Protein AF-A0A1W9SR89-F1 (afdb_monomer)

Sequence (150 aa):
NITAYKIFNIICKIRKKKLPDPKKIGNAGSFFKNPLIKKKKAQKLINLYKVPNYPQKNGLVKISAAWLIENYKFKHLQIGDAAIHKKQKLILINKKNATAQEIIKLAKIIHKCILKKFNILLEPEVDLIGASGKIKASKIFKLNSKLKVI

Solvent-accessible surface area (backbone atoms only — not comparable to full-atom values): 8781 Å² total; per-residue (Å²): 137,90,49,72,68,58,53,50,54,51,52,51,54,54,45,64,75,59,49,82,54,47,94,81,38,42,50,77,56,54,39,48,41,60,40,72,40,53,47,76,62,47,51,57,47,34,74,77,64,67,55,62,67,44,82,43,95,88,56,33,27,35,35,47,44,39,54,54,52,51,74,66,57,69,83,83,66,61,31,90,37,14,30,56,35,89,87,38,54,37,23,48,30,30,77,75,81,38,48,71,67,30,44,49,53,45,50,47,51,53,35,53,53,41,28,71,75,70,74,41,74,63,48,70,59,56,87,45,73,52,98,92,41,80,51,62,63,48,77,76,66,66,58,55,74,87,71,66,77,127

Foldseek 3Di:
DQDPVNVVVVVVVVCVVQDDDCVQWNWDTQFWAQDWAAPVLVVVCCVVPVFDWDQDPVRTIGTDLQVLQVVLPDPWQFFVQWGQDPRGRRIITRNDDDDPVRNLVSVLVSQVSSCVPSVDGIDTPDFDADPVGTDHSCVSNVPPPVSPYD

Structure (mmCIF, N/CA/C/O backbone):
data_AF-A0A1W9SR89-F1
#
_entry.id   AF-A0A1W9SR89-F1
#
loop_
_atom_site.group_PDB
_atom_site.id
_atom_site.type_symbol
_atom_site.label_atom_id
_atom_site.label_alt_id
_atom_site.label_comp_id
_atom_site.label_asym_id
_atom_site.label_entity_id
_atom_site.label_seq_id
_atom_site.pdbx_PDB_ins_code
_atom_site.Cartn_x
_atom_site.Cartn_y
_atom_site.Cartn_z
_atom_site.occupancy
_atom_site.B_iso_or_equiv
_atom_site.auth_seq_id
_atom_site.auth_comp_id
_atom_site.auth_asym_id
_atom_site.auth_atom_id
_atom_site.pdbx_PDB_model_num
ATOM 1 N N . ASN A 1 1 ? 19.521 -12.778 27.720 1.00 80.31 1 ASN A N 1
ATOM 2 C CA . ASN A 1 1 ? 19.575 -11.365 27.273 1.00 80.31 1 ASN A CA 1
ATOM 3 C C . ASN A 1 1 ? 19.264 -11.221 25.790 1.00 80.31 1 ASN A C 1
ATOM 5 O O . ASN A 1 1 ? 19.856 -11.913 24.969 1.00 80.31 1 ASN A O 1
ATOM 9 N N . ILE A 1 2 ? 18.310 -10.355 25.439 1.00 92.81 2 ILE A N 1
ATOM 10 C CA . ILE A 1 2 ? 18.020 -9.964 24.049 1.00 92.81 2 ILE A CA 1
ATOM 11 C C . ILE A 1 2 ? 18.835 -8.702 23.750 1.00 92.81 2 ILE A C 1
ATOM 13 O O . ILE A 1 2 ? 18.723 -7.726 24.482 1.00 92.81 2 ILE A O 1
ATOM 17 N N . THR A 1 3 ? 19.650 -8.718 22.693 1.00 97.88 3 THR A N 1
ATOM 18 C CA . THR A 1 3 ? 20.448 -7.556 22.267 1.00 97.88 3 THR A CA 1
ATOM 19 C C . THR A 1 3 ? 19.782 -6.821 21.104 1.00 97.88 3 THR A C 1
ATOM 21 O O . THR A 1 3 ? 19.039 -7.423 20.320 1.00 97.88 3 THR A O 1
ATOM 24 N N . ALA A 1 4 ? 20.095 -5.533 20.934 1.00 97.88 4 ALA A N 1
ATOM 25 C CA . ALA A 1 4 ? 19.636 -4.748 19.785 1.00 97.88 4 ALA A CA 1
ATOM 26 C C . ALA A 1 4 ? 20.037 -5.394 18.443 1.00 97.88 4 ALA A C 1
ATOM 28 O O . ALA A 1 4 ? 19.229 -5.459 17.518 1.00 97.88 4 ALA A O 1
ATOM 29 N N . TYR A 1 5 ? 21.241 -5.972 18.364 1.00 97.69 5 TYR A N 1
ATOM 30 C CA . TYR A 1 5 ? 21.712 -6.702 17.183 1.00 97.69 5 TYR A CA 1
ATOM 31 C C . TYR A 1 5 ? 20.861 -7.947 16.873 1.00 97.69 5 TYR A C 1
ATOM 33 O O . TYR A 1 5 ? 20.514 -8.205 15.718 1.00 97.69 5 TYR A O 1
ATOM 41 N N . LYS A 1 6 ? 20.435 -8.696 17.902 1.00 98.00 6 LYS A N 1
ATOM 42 C CA . LYS A 1 6 ? 19.521 -9.835 17.725 1.00 98.00 6 LYS A CA 1
ATOM 43 C C . LYS A 1 6 ? 18.163 -9.378 17.183 1.00 98.00 6 LYS A C 1
ATOM 45 O O . LYS A 1 6 ? 17.630 -10.010 16.272 1.00 98.00 6 LYS A O 1
ATOM 50 N N . ILE A 1 7 ? 17.633 -8.261 17.688 1.00 97.75 7 ILE A N 1
ATOM 51 C CA . ILE A 1 7 ? 16.387 -7.655 17.189 1.00 97.75 7 ILE A CA 1
ATOM 52 C C . ILE A 1 7 ? 16.543 -7.227 15.722 1.00 97.75 7 ILE A C 1
ATOM 54 O O . ILE A 1 7 ? 15.698 -7.578 14.896 1.00 97.75 7 ILE A O 1
ATOM 58 N N . PHE A 1 8 ? 17.636 -6.542 15.377 1.00 98.00 8 PHE A N 1
ATOM 59 C CA . PHE A 1 8 ? 17.947 -6.129 14.006 1.00 98.00 8 PHE A CA 1
ATOM 60 C C . PHE A 1 8 ? 17.926 -7.317 13.035 1.00 98.00 8 PHE A C 1
ATOM 62 O O . PHE A 1 8 ? 17.191 -7.302 12.044 1.00 98.00 8 PHE A O 1
ATOM 69 N N . ASN A 1 9 ? 18.644 -8.395 13.361 1.00 97.94 9 ASN A N 1
ATOM 70 C CA . ASN A 1 9 ? 18.710 -9.588 12.518 1.00 97.94 9 ASN A CA 1
ATOM 71 C C . ASN A 1 9 ? 17.337 -10.249 12.323 1.00 97.94 9 ASN A C 1
ATOM 73 O O . ASN A 1 9 ? 16.999 -10.672 11.211 1.00 97.94 9 ASN A O 1
ATOM 77 N N . ILE A 1 10 ? 16.509 -10.294 13.373 1.00 97.25 10 ILE A N 1
ATOM 78 C CA . ILE A 1 10 ? 15.137 -10.812 13.291 1.00 97.25 10 ILE A CA 1
ATOM 79 C C . ILE A 1 10 ? 14.282 -9.939 12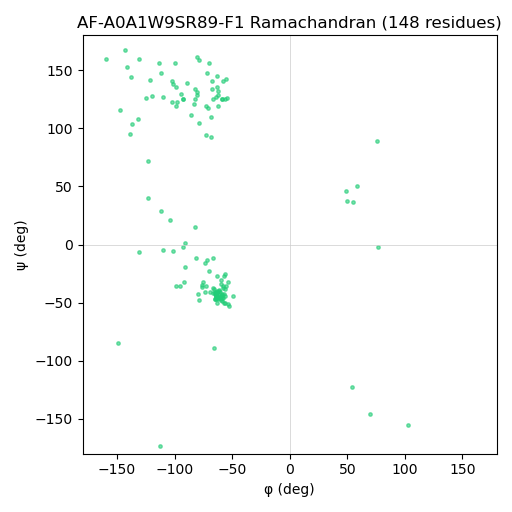.362 1.00 97.25 10 ILE A C 1
ATOM 81 O O . ILE A 1 10 ? 13.601 -10.471 11.480 1.00 97.25 10 ILE A O 1
ATOM 85 N N . ILE A 1 11 ? 14.347 -8.610 12.496 1.00 97.19 11 ILE A N 1
ATOM 86 C CA . ILE A 1 11 ? 13.622 -7.672 11.626 1.00 97.19 11 ILE A CA 1
ATOM 87 C C . ILE A 1 11 ? 14.049 -7.858 10.166 1.00 97.19 11 ILE A C 1
ATOM 89 O O . ILE A 1 11 ? 13.190 -7.997 9.289 1.00 97.19 11 ILE A O 1
ATOM 93 N N . CYS A 1 12 ? 15.355 -7.926 9.893 1.00 96.69 12 CYS A N 1
ATOM 94 C CA . CYS A 1 12 ? 15.884 -8.169 8.552 1.00 96.69 12 CYS A CA 1
ATOM 95 C C . CYS A 1 12 ? 15.366 -9.488 7.967 1.00 96.69 12 CYS A C 1
ATOM 97 O O . CYS A 1 12 ? 14.891 -9.504 6.828 1.00 96.69 12 CYS A O 1
ATOM 99 N N . LYS A 1 13 ? 15.387 -10.579 8.744 1.00 97.12 13 LYS A N 1
ATOM 100 C CA . LYS A 1 13 ? 14.876 -11.893 8.319 1.00 97.12 13 LYS A CA 1
ATOM 101 C C . LYS A 1 13 ? 13.387 -11.837 7.969 1.00 97.12 13 LYS A C 1
ATOM 103 O O . LYS A 1 13 ? 12.982 -12.328 6.914 1.00 97.12 13 LYS A O 1
ATOM 108 N N . ILE A 1 14 ? 12.569 -1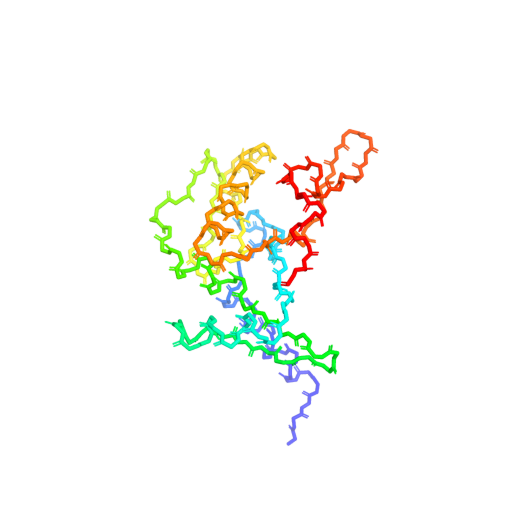1.201 8.811 1.00 95.94 14 ILE A N 1
ATOM 109 C CA . ILE A 1 14 ? 11.126 -11.048 8.570 1.00 95.94 14 ILE A CA 1
ATOM 110 C C . ILE A 1 14 ? 10.869 -10.219 7.306 1.00 95.94 14 ILE A C 1
ATOM 112 O O . ILE A 1 14 ? 10.047 -10.610 6.473 1.00 95.94 14 ILE A O 1
ATOM 116 N N . ARG A 1 15 ? 11.572 -9.092 7.135 1.00 95.44 15 ARG A N 1
ATOM 117 C CA . ARG A 1 15 ? 11.400 -8.203 5.976 1.00 95.44 15 ARG A CA 1
ATOM 118 C C . ARG A 1 15 ? 11.800 -8.887 4.673 1.00 95.44 15 ARG A C 1
ATOM 120 O O . ARG A 1 15 ? 11.002 -8.864 3.743 1.00 95.44 15 ARG A O 1
ATOM 127 N N . LYS A 1 16 ? 12.954 -9.565 4.631 1.00 93.69 16 LYS A N 1
ATOM 128 C CA . LYS A 1 16 ? 13.411 -10.332 3.455 1.00 93.69 16 LYS A CA 1
ATOM 129 C C . LYS A 1 16 ? 12.428 -11.439 3.055 1.00 93.69 16 LYS A C 1
ATOM 131 O O . LYS A 1 16 ? 12.264 -11.712 1.874 1.00 93.69 16 LYS A O 1
ATOM 136 N N . LYS A 1 17 ? 11.740 -12.059 4.023 1.00 93.06 17 LYS A N 1
ATOM 137 C CA . LYS A 1 17 ? 10.714 -13.082 3.748 1.00 93.06 17 LYS A CA 1
ATOM 138 C C . LYS A 1 17 ? 9.416 -12.491 3.178 1.00 93.06 17 LYS A C 1
ATOM 140 O O . LYS A 1 17 ? 8.749 -13.149 2.381 1.00 93.06 17 LYS A O 1
ATOM 145 N N . LYS A 1 18 ? 9.018 -11.294 3.626 1.00 90.19 18 LYS A N 1
ATOM 146 C CA . LYS A 1 18 ? 7.703 -10.698 3.321 1.00 90.19 18 LYS A CA 1
ATOM 147 C C . LYS A 1 18 ? 7.710 -9.731 2.136 1.00 90.19 18 LYS A C 1
ATOM 149 O O . LYS A 1 18 ? 6.708 -9.646 1.428 1.00 90.19 18 LYS A O 1
ATOM 154 N N . LEU A 1 19 ? 8.785 -8.969 1.959 1.00 93.62 19 LEU A N 1
ATOM 155 C CA . LEU A 1 19 ? 8.850 -7.861 1.009 1.00 93.62 19 LEU A CA 1
ATOM 156 C C . LEU A 1 19 ? 9.609 -8.277 -0.260 1.00 93.62 19 LEU A C 1
ATOM 158 O O . LEU A 1 19 ? 10.630 -8.956 -0.149 1.00 93.62 19 LEU A O 1
ATOM 162 N N . PRO A 1 20 ? 9.135 -7.883 -1.454 1.00 94.00 20 PRO A N 1
ATOM 163 C CA . PRO A 1 20 ? 9.880 -8.076 -2.687 1.00 94.00 20 PRO A CA 1
ATOM 164 C C . PRO A 1 20 ? 11.138 -7.205 -2.690 1.00 94.00 20 PRO A C 1
ATOM 166 O O . PRO A 1 20 ? 11.080 -6.018 -2.371 1.00 94.00 20 PRO A O 1
ATOM 169 N N . ASP A 1 21 ? 12.265 -7.798 -3.074 1.00 95.00 21 ASP A N 1
ATOM 170 C CA . ASP A 1 21 ? 13.529 -7.087 -3.251 1.00 95.00 21 ASP A CA 1
ATOM 171 C C . ASP A 1 21 ? 13.455 -6.195 -4.506 1.00 95.00 21 ASP A C 1
ATOM 173 O O . ASP A 1 21 ? 13.305 -6.740 -5.606 1.00 95.00 21 ASP A O 1
ATOM 177 N N . PRO A 1 22 ? 13.569 -4.856 -4.382 1.00 94.06 22 PRO A N 1
ATOM 178 C CA . PRO A 1 22 ? 13.538 -3.942 -5.522 1.00 94.06 22 PRO A CA 1
ATOM 179 C C . PRO A 1 22 ? 14.597 -4.233 -6.588 1.00 94.06 22 PRO A C 1
ATOM 181 O O . PRO A 1 22 ? 14.354 -3.948 -7.756 1.00 94.06 22 PRO A O 1
ATOM 184 N N . LYS A 1 23 ? 15.735 -4.844 -6.216 1.00 94.38 23 LYS A N 1
ATOM 185 C CA . LYS A 1 23 ? 16.780 -5.252 -7.172 1.00 94.38 23 LYS A CA 1
ATOM 186 C C . LYS A 1 23 ? 16.354 -6.424 -8.059 1.00 94.38 23 LYS A C 1
ATOM 188 O O . LYS A 1 23 ? 16.926 -6.619 -9.123 1.00 94.38 23 LYS A O 1
ATOM 193 N N . LYS A 1 24 ? 15.376 -7.220 -7.614 1.00 95.06 24 LYS A N 1
ATOM 194 C CA . LYS A 1 24 ? 14.831 -8.364 -8.363 1.00 95.06 24 LYS A CA 1
ATOM 195 C C . LYS A 1 24 ? 13.537 -8.015 -9.085 1.00 95.06 24 LYS A C 1
ATOM 197 O O . LYS A 1 24 ? 13.264 -8.554 -10.148 1.00 95.06 24 LYS A O 1
ATOM 202 N N . ILE A 1 25 ? 12.714 -7.163 -8.477 1.00 96.31 25 ILE A N 1
ATOM 203 C CA . ILE A 1 25 ? 11.453 -6.711 -9.055 1.00 96.31 25 ILE A CA 1
ATOM 204 C C . ILE A 1 25 ? 11.168 -5.280 -8.611 1.00 96.31 25 ILE A C 1
ATOM 206 O O . ILE A 1 25 ? 10.972 -5.013 -7.422 1.00 96.31 25 ILE A O 1
ATOM 210 N N . GLY A 1 26 ? 11.152 -4.356 -9.572 1.00 97.56 26 GLY A N 1
ATOM 211 C CA . GLY A 1 26 ? 11.034 -2.928 -9.296 1.00 97.56 26 GLY A CA 1
ATOM 212 C C . GLY A 1 26 ? 9.784 -2.622 -8.474 1.00 97.56 26 GLY A C 1
ATOM 213 O O . GLY A 1 26 ? 8.678 -3.016 -8.838 1.00 97.56 26 GLY A O 1
ATOM 214 N N . ASN A 1 27 ? 9.956 -1.956 -7.337 1.00 97.94 27 ASN A N 1
ATOM 215 C CA . ASN A 1 27 ? 8.864 -1.518 -6.477 1.00 97.94 27 ASN A CA 1
ATOM 216 C C . ASN A 1 27 ? 9.328 -0.380 -5.562 1.00 97.94 27 ASN A C 1
ATOM 218 O O . ASN A 1 27 ? 10.521 -0.230 -5.309 1.00 97.94 27 ASN A O 1
ATOM 222 N N . ALA A 1 28 ? 8.374 0.382 -5.033 1.00 96.88 28 ALA A N 1
ATOM 223 C CA . ALA A 1 28 ? 8.623 1.480 -4.098 1.00 96.88 28 ALA A CA 1
ATOM 224 C C . ALA A 1 28 ? 8.098 1.158 -2.684 1.00 96.88 28 ALA A C 1
ATOM 226 O O . ALA A 1 28 ? 7.680 2.046 -1.946 1.00 96.88 28 ALA A O 1
ATOM 227 N N . GLY A 1 29 ? 8.067 -0.127 -2.308 1.00 96.31 29 GLY A N 1
ATOM 228 C CA . GLY A 1 29 ? 7.443 -0.573 -1.066 1.00 96.31 29 GLY A CA 1
ATOM 229 C C . GLY A 1 29 ? 5.916 -0.445 -1.091 1.00 96.31 29 GLY A C 1
ATO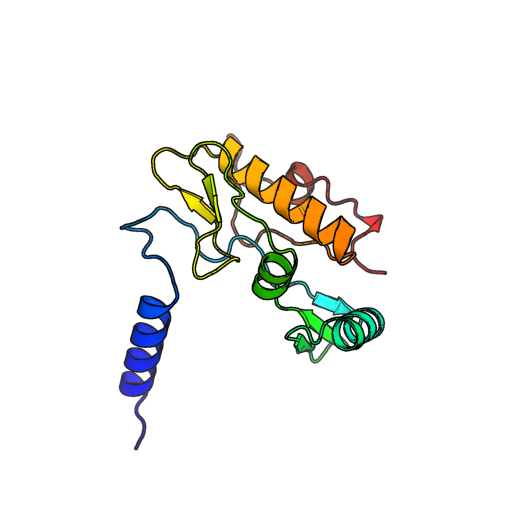M 230 O O . GLY A 1 29 ? 5.271 -0.682 -2.115 1.00 96.31 29 GLY A O 1
ATOM 231 N N . SER A 1 30 ? 5.321 -0.139 0.063 1.00 96.88 30 SER A N 1
ATOM 232 C CA . SER A 1 30 ? 3.873 0.053 0.184 1.00 96.88 30 SER A CA 1
ATOM 233 C C . SER A 1 30 ? 3.427 1.235 -0.672 1.00 96.88 30 SER A C 1
ATOM 235 O O . SER A 1 30 ? 3.841 2.363 -0.439 1.00 96.88 30 SER A O 1
ATOM 237 N N . PHE A 1 31 ? 2.556 0.994 -1.651 1.00 97.56 31 PHE A N 1
ATOM 238 C CA . PHE A 1 31 ? 2.093 2.058 -2.539 1.00 97.56 31 PHE A CA 1
ATOM 239 C C . PHE A 1 31 ? 1.064 2.967 -1.864 1.00 97.56 31 PHE A C 1
ATOM 241 O O . PHE A 1 31 ? 1.057 4.169 -2.109 1.00 97.56 31 PHE A O 1
ATOM 248 N N . PHE A 1 32 ? 0.195 2.407 -1.017 1.00 97.19 32 PHE A N 1
ATOM 249 C CA . PHE A 1 32 ? -0.825 3.150 -0.274 1.00 97.19 32 PHE A CA 1
ATOM 250 C C . PHE A 1 32 ? -0.531 3.156 1.223 1.00 97.19 32 PHE A C 1
ATOM 252 O O . PHE A 1 32 ? -0.069 2.158 1.779 1.00 97.19 32 PHE A O 1
ATOM 259 N N . LYS A 1 33 ? -0.910 4.250 1.881 1.00 96.19 33 LYS A N 1
ATOM 260 C CA . LYS A 1 33 ? -0.939 4.351 3.339 1.00 96.19 33 LYS A CA 1
ATOM 261 C C . LYS A 1 33 ? -2.056 3.483 3.908 1.00 96.19 33 LYS A C 1
ATOM 263 O O . LYS A 1 33 ? -3.081 3.245 3.266 1.00 96.19 33 LYS A O 1
ATOM 268 N N . ASN A 1 34 ? -1.908 3.097 5.171 1.00 97.81 34 ASN A N 1
ATOM 269 C CA . ASN A 1 34 ? -3.028 2.573 5.949 1.00 97.81 34 ASN A CA 1
ATOM 270 C C . ASN A 1 34 ? -3.985 3.724 6.318 1.00 97.81 34 ASN A C 1
ATOM 272 O O . ASN A 1 34 ? -3.549 4.654 7.002 1.00 97.81 34 ASN A O 1
ATOM 276 N N . PRO A 1 35 ? -5.260 3.699 5.886 1.00 96.81 35 PRO A N 1
ATOM 277 C CA . PRO A 1 35 ? -6.184 4.802 6.118 1.00 96.81 35 PRO A CA 1
ATOM 278 C C . PRO A 1 35 ? -6.528 4.958 7.602 1.00 96.81 35 PRO A C 1
ATOM 280 O O . PRO A 1 35 ? -6.756 3.977 8.313 1.00 96.81 35 PRO A O 1
ATOM 283 N N . LEU A 1 36 ? -6.612 6.212 8.044 1.00 97.25 36 LEU A N 1
ATOM 284 C CA . LEU A 1 36 ? -7.144 6.606 9.345 1.00 97.25 36 LEU A CA 1
ATOM 285 C C . LEU A 1 36 ? -8.599 7.039 9.172 1.00 97.25 36 LEU A C 1
ATOM 287 O O . LEU A 1 36 ? -8.890 7.939 8.386 1.00 97.25 36 LEU A O 1
ATOM 291 N N . ILE A 1 37 ? -9.518 6.401 9.893 1.00 96.38 37 ILE A N 1
ATOM 292 C CA . ILE A 1 37 ? -10.955 6.696 9.815 1.00 96.38 37 ILE A CA 1
ATOM 293 C C . ILE A 1 37 ? -11.557 6.880 11.208 1.00 96.38 37 ILE A C 1
ATOM 295 O O . ILE A 1 37 ? -11.005 6.411 12.202 1.00 96.38 37 ILE A O 1
ATOM 299 N N . LYS A 1 38 ? -12.713 7.547 11.293 1.00 96.88 38 LYS A N 1
ATOM 300 C CA . LYS A 1 38 ? -13.418 7.741 12.568 1.00 96.88 38 LYS A CA 1
ATOM 301 C C . LYS A 1 38 ? -13.857 6.405 13.174 1.00 96.88 38 LYS A C 1
ATOM 303 O O . LYS A 1 38 ? -14.316 5.511 12.455 1.00 96.88 38 LYS A O 1
ATOM 308 N N . LYS A 1 39 ? -13.824 6.315 14.508 1.00 95.94 39 LYS A N 1
ATOM 309 C CA . LYS A 1 39 ? -14.212 5.125 15.287 1.00 95.94 39 LYS A CA 1
ATOM 310 C C . LYS A 1 39 ? -15.572 4.541 14.880 1.00 95.94 39 LYS A C 1
ATOM 312 O O . LYS A 1 39 ? -15.664 3.341 14.651 1.00 95.94 39 LYS A O 1
ATOM 317 N N . LYS A 1 40 ? -16.603 5.378 14.683 1.00 95.75 40 LYS A N 1
ATOM 318 C CA . LYS A 1 40 ? -17.951 4.935 14.256 1.00 95.75 40 LYS A CA 1
ATOM 319 C C . LYS A 1 40 ? -17.926 4.159 12.932 1.00 95.75 40 LYS A C 1
ATOM 321 O O . LYS A 1 40 ? -18.595 3.139 12.798 1.00 95.75 40 LYS A O 1
ATOM 326 N N . LYS A 1 41 ? -17.143 4.625 11.955 1.00 95.81 41 LYS A N 1
ATOM 327 C CA . LYS A 1 41 ? -16.992 3.966 10.649 1.00 95.81 41 LYS A CA 1
ATOM 328 C C . LYS A 1 41 ? -16.148 2.697 10.756 1.00 95.81 41 LYS A C 1
ATOM 330 O O . LYS A 1 41 ? -16.503 1.684 10.160 1.00 95.81 41 LYS A O 1
ATOM 335 N N . ALA A 1 42 ? -15.077 2.739 11.549 1.00 96.44 42 ALA A N 1
ATOM 336 C CA . ALA A 1 42 ? -14.246 1.572 11.825 1.00 96.44 42 ALA A CA 1
ATOM 337 C C . ALA A 1 42 ? -15.048 0.442 12.475 1.00 96.44 42 ALA A C 1
ATOM 339 O O . ALA A 1 42 ? -14.964 -0.685 12.007 1.00 96.44 42 ALA A O 1
ATOM 340 N N . GLN A 1 43 ? -15.886 0.740 13.473 1.00 96.00 43 GLN A N 1
ATOM 341 C CA . GLN A 1 43 ? -16.687 -0.276 14.157 1.00 96.00 43 GLN A CA 1
ATOM 342 C C . GLN A 1 43 ? -17.614 -1.027 13.196 1.00 96.00 43 GLN A C 1
ATOM 344 O O . GLN A 1 43 ? -17.677 -2.252 13.236 1.00 96.00 43 GLN A O 1
ATOM 349 N N . LYS A 1 44 ? -18.273 -0.313 12.271 1.00 95.69 44 LYS A N 1
ATOM 350 C CA . LYS A 1 44 ? -19.099 -0.941 11.226 1.00 95.69 44 LYS A CA 1
ATOM 351 C C . LYS A 1 44 ? -18.283 -1.909 10.365 1.00 95.69 44 LYS A C 1
ATOM 353 O O . LYS A 1 44 ? -18.712 -3.032 10.130 1.00 95.69 44 LYS A O 1
ATOM 358 N N . LEU A 1 45 ? -17.095 -1.492 9.921 1.00 95.12 45 LEU A N 1
ATOM 359 C CA . LEU A 1 45 ? -16.203 -2.341 9.124 1.00 95.12 45 LEU A CA 1
ATOM 360 C C . LEU A 1 45 ? -15.693 -3.550 9.914 1.00 95.12 45 LEU A C 1
ATOM 362 O O . LEU A 1 45 ? -15.639 -4.645 9.368 1.00 95.12 45 LEU A O 1
ATOM 366 N N . ILE A 1 46 ? -15.333 -3.370 11.184 1.00 95.06 46 ILE A N 1
ATOM 367 C CA . ILE A 1 46 ? -14.850 -4.448 12.056 1.00 95.06 46 ILE A CA 1
ATOM 368 C C . ILE A 1 46 ? -15.946 -5.495 12.255 1.00 95.06 46 ILE A C 1
ATOM 370 O O . ILE A 1 46 ? -15.671 -6.681 12.097 1.00 95.06 46 ILE A O 1
ATOM 374 N N . ASN A 1 47 ? -17.183 -5.069 12.508 1.00 95.56 47 ASN A N 1
ATOM 375 C CA . ASN A 1 47 ? -18.308 -5.983 12.703 1.00 95.56 47 ASN A CA 1
ATOM 376 C C . ASN A 1 47 ? -18.625 -6.784 11.430 1.00 95.56 47 ASN A C 1
ATOM 378 O O . ASN A 1 47 ? -18.879 -7.980 11.510 1.00 95.56 47 ASN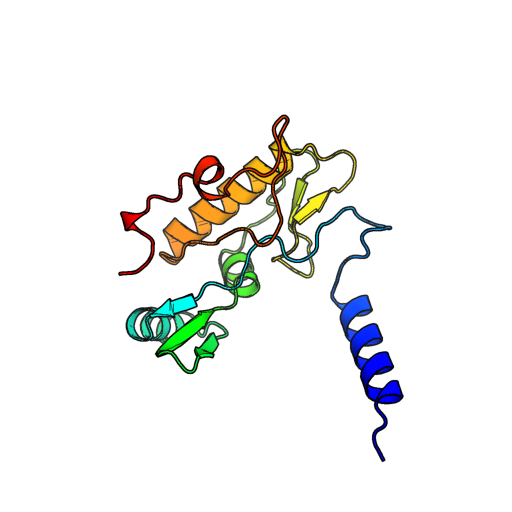 A O 1
ATOM 382 N N . LEU A 1 48 ? -18.572 -6.143 10.258 1.00 95.12 48 LEU A N 1
ATOM 383 C CA . LEU A 1 48 ? -18.883 -6.795 8.980 1.00 95.12 48 LEU A CA 1
ATOM 384 C C . LEU A 1 48 ? -17.762 -7.709 8.471 1.00 95.12 48 LEU A C 1
ATOM 386 O O . LEU A 1 48 ? -18.029 -8.711 7.816 1.00 95.12 48 LEU A O 1
ATOM 390 N N . TYR A 1 49 ? -16.504 -7.341 8.717 1.00 94.25 49 TYR A N 1
ATOM 391 C CA . TYR A 1 49 ? -15.366 -7.893 7.979 1.00 94.25 49 TYR A CA 1
ATOM 392 C C . TYR A 1 49 ? -14.211 -8.396 8.853 1.00 94.25 49 TYR A C 1
ATOM 394 O O . TYR A 1 49 ? -13.254 -8.946 8.312 1.00 94.25 49 TYR A O 1
ATOM 402 N N . LYS A 1 50 ? -14.251 -8.193 10.178 1.00 93.50 50 LYS A N 1
ATOM 403 C CA . LYS A 1 50 ? -13.144 -8.490 11.112 1.00 93.50 50 LYS A CA 1
ATOM 404 C C . LYS A 1 50 ? -11.800 -7.909 10.647 1.00 93.50 50 LYS A C 1
ATOM 406 O O . LYS A 1 50 ? -10.746 -8.528 10.781 1.00 93.50 50 LYS A O 1
ATOM 411 N N . VAL A 1 51 ? -11.840 -6.709 10.065 1.00 96.12 51 VAL A N 1
ATOM 412 C CA . VAL A 1 51 ? -10.661 -6.071 9.470 1.00 96.12 51 VAL A CA 1
ATOM 413 C C . VAL A 1 51 ? -9.580 -5.776 10.529 1.00 96.12 51 VAL A C 1
ATOM 415 O O . VAL A 1 51 ? -9.904 -5.228 11.591 1.00 96.12 51 VAL A O 1
ATOM 418 N N . PRO A 1 52 ? -8.288 -6.061 10.253 1.00 97.19 52 PRO A N 1
ATOM 419 C CA . PRO A 1 52 ? -7.193 -5.650 11.121 1.00 97.19 52 PRO A CA 1
ATOM 420 C C . PRO A 1 52 ? -7.177 -4.134 11.286 1.00 97.19 52 PRO A C 1
ATOM 422 O O . PRO A 1 52 ? -7.140 -3.374 10.309 1.00 97.19 52 PRO A O 1
ATOM 425 N N . ASN A 1 53 ? -7.214 -3.705 12.538 1.00 97.69 53 ASN A N 1
ATOM 426 C CA . ASN A 1 53 ? -7.385 -2.317 12.912 1.00 97.69 53 ASN A CA 1
ATOM 427 C C . ASN A 1 53 ? -6.516 -1.978 14.126 1.00 97.69 53 ASN A C 1
ATOM 429 O O . ASN A 1 53 ? -6.195 -2.847 14.932 1.00 97.69 53 ASN A O 1
ATOM 433 N N . TYR A 1 54 ? -6.127 -0.710 14.232 1.00 97.69 54 TYR A N 1
ATOM 434 C CA . TYR A 1 54 ? -5.288 -0.207 15.314 1.00 97.69 54 TYR A CA 1
ATOM 435 C C . TYR A 1 54 ? -5.841 1.145 15.784 1.00 97.69 54 TYR A C 1
ATOM 437 O O . TYR A 1 54 ? -5.656 2.152 15.084 1.00 97.69 54 TYR A O 1
ATOM 445 N N . PRO A 1 55 ? -6.536 1.201 16.933 1.00 97.31 55 PRO A N 1
ATOM 446 C CA . PRO A 1 55 ? -6.977 2.457 17.536 1.00 97.31 55 PRO A CA 1
ATOM 447 C C . PRO A 1 55 ? -5.804 3.423 17.762 1.00 97.31 55 PRO A C 1
ATOM 449 O O . PRO A 1 55 ? -4.694 2.997 18.075 1.00 97.31 55 PRO A O 1
ATOM 452 N N . GLN A 1 56 ? -6.029 4.718 17.551 1.00 97.56 56 GLN A N 1
ATOM 453 C CA . GLN A 1 56 ? -5.047 5.788 17.745 1.00 97.56 56 GLN A CA 1
ATOM 454 C C . GLN A 1 56 ? -5.473 6.697 18.905 1.00 97.56 56 GLN A C 1
ATOM 456 O O . GLN A 1 56 ? -6.660 6.810 19.212 1.00 97.56 56 GLN A O 1
ATOM 461 N N . LYS A 1 57 ? -4.508 7.394 19.521 1.00 96.31 57 LYS A N 1
ATOM 462 C CA . LYS A 1 57 ? -4.759 8.289 20.668 1.00 96.31 57 LYS A CA 1
ATOM 463 C C . LYS A 1 57 ? -5.740 9.429 20.353 1.00 96.31 57 LYS A C 1
ATOM 465 O O . LYS A 1 57 ? -6.491 9.840 21.221 1.00 96.31 57 LYS A O 1
ATOM 470 N N . ASN A 1 58 ? -5.778 9.898 19.106 1.00 94.69 58 ASN A N 1
ATOM 471 C CA . ASN A 1 58 ? -6.664 10.976 18.645 1.00 94.69 58 ASN A CA 1
ATOM 472 C C . ASN A 1 58 ? -8.094 10.511 18.293 1.00 94.69 58 ASN A C 1
ATOM 474 O O . ASN A 1 58 ? -8.813 11.208 17.581 1.00 94.69 58 ASN A O 1
ATOM 478 N N . GLY A 1 59 ? -8.493 9.304 18.707 1.00 94.50 59 GLY A N 1
ATOM 479 C CA . GLY A 1 59 ? -9.827 8.754 18.447 1.00 94.50 59 GLY A CA 1
ATOM 480 C C . GLY A 1 59 ? -10.051 8.224 17.024 1.00 94.50 59 GLY A C 1
ATOM 481 O O . GLY A 1 59 ? -11.121 7.678 16.732 1.00 94.50 59 GLY A O 1
ATOM 482 N N . LEU A 1 60 ? -9.059 8.334 16.133 1.00 97.38 60 LEU A N 1
ATO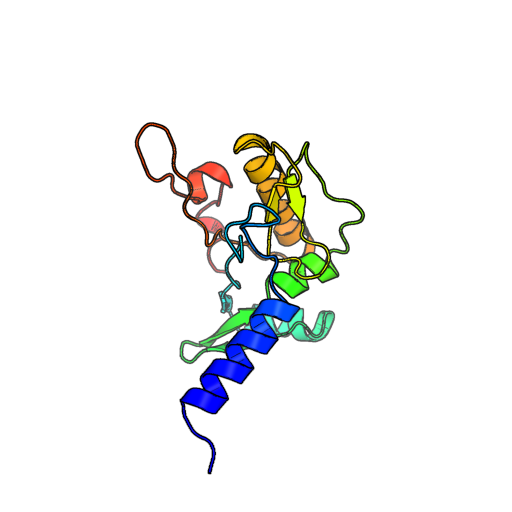M 483 C CA . LEU A 1 60 ? -9.080 7.671 14.830 1.00 97.38 60 LEU A CA 1
ATOM 484 C C . LEU A 1 60 ? -8.673 6.201 14.957 1.00 97.38 60 LEU A C 1
ATOM 486 O O . LEU A 1 60 ? -8.044 5.775 15.922 1.00 97.38 60 LEU A O 1
ATOM 490 N N . VAL A 1 61 ? -9.013 5.409 13.946 1.00 98.06 61 VAL A N 1
ATOM 491 C CA . VAL A 1 61 ? -8.632 4.000 13.849 1.00 98.06 61 VAL A CA 1
ATOM 492 C C . VAL A 1 61 ? -7.910 3.782 12.528 1.00 98.06 61 VAL A C 1
ATOM 494 O O . VAL A 1 61 ? -8.430 4.119 11.463 1.00 98.06 61 VAL A O 1
ATOM 497 N N . LYS A 1 62 ? -6.704 3.216 12.599 1.00 98.12 62 LYS A N 1
ATOM 498 C CA . LYS A 1 62 ? -5.906 2.842 11.430 1.00 98.12 62 LYS A CA 1
ATOM 499 C C . LYS A 1 62 ? -6.359 1.481 10.921 1.00 98.12 62 LYS A C 1
ATOM 501 O O . LYS A 1 62 ? -6.280 0.505 11.660 1.00 98.12 62 LYS A O 1
ATOM 506 N N . ILE A 1 63 ? -6.805 1.411 9.673 1.00 98.12 63 ILE A N 1
ATOM 507 C CA . ILE A 1 63 ? -7.270 0.179 9.024 1.00 98.12 63 ILE A CA 1
ATOM 508 C C . ILE A 1 63 ? -6.179 -0.355 8.092 1.00 98.12 63 ILE A C 1
ATOM 510 O O . ILE 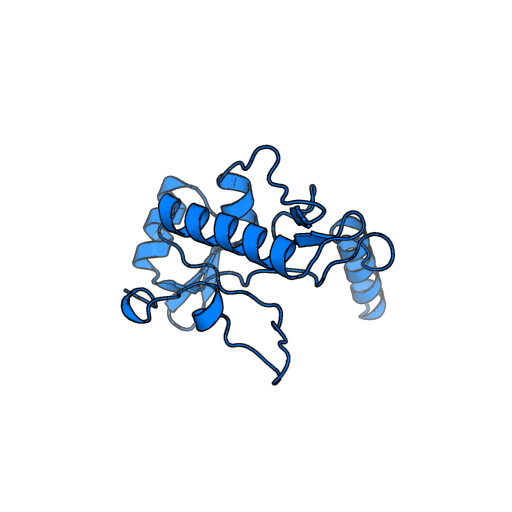A 1 63 ? -5.513 0.422 7.412 1.00 98.12 63 ILE A O 1
ATOM 514 N N . SER A 1 64 ? -5.986 -1.675 8.044 1.00 97.25 64 SER A N 1
ATOM 515 C CA . SER A 1 64 ? -5.005 -2.296 7.143 1.00 97.25 64 SER A CA 1
ATOM 516 C C . SER A 1 64 ? -5.414 -2.169 5.669 1.00 97.25 64 SER A C 1
ATOM 518 O O . SER A 1 64 ? -6.334 -2.846 5.210 1.00 97.25 64 SER A O 1
ATOM 520 N N . ALA A 1 65 ? -4.701 -1.345 4.895 1.00 97.19 65 ALA A N 1
ATOM 521 C CA . ALA A 1 65 ? -4.922 -1.192 3.455 1.00 97.19 65 ALA A CA 1
ATOM 522 C C . ALA A 1 65 ? -4.597 -2.476 2.682 1.00 97.19 65 ALA A C 1
ATOM 524 O O . ALA A 1 65 ? -5.329 -2.843 1.765 1.00 97.19 65 ALA A O 1
ATOM 525 N N . ALA A 1 66 ? -3.541 -3.192 3.088 1.00 95.31 66 ALA A N 1
ATOM 526 C CA . ALA A 1 66 ? -3.184 -4.484 2.505 1.00 95.31 66 ALA A CA 1
ATOM 527 C C . ALA A 1 66 ? -4.358 -5.470 2.594 1.00 95.31 66 ALA A C 1
ATOM 529 O O . ALA A 1 66 ? -4.706 -6.105 1.601 1.00 95.31 66 ALA A O 1
ATOM 530 N N . TRP A 1 67 ? -5.011 -5.520 3.762 1.00 96.31 67 TRP A N 1
ATOM 531 C CA . TRP A 1 67 ? -6.168 -6.378 3.992 1.00 96.31 67 TRP A CA 1
ATOM 532 C C . TRP A 1 67 ? -7.375 -5.951 3.153 1.00 96.31 67 TRP A C 1
ATOM 534 O O . TRP A 1 67 ? -8.039 -6.801 2.573 1.00 96.31 67 TRP A O 1
ATOM 544 N N . LEU A 1 68 ? -7.648 -4.646 3.024 1.00 97.06 68 LEU A N 1
ATOM 545 C CA . LEU A 1 68 ? -8.742 -4.155 2.172 1.00 97.06 68 LEU A CA 1
ATOM 546 C C . LEU A 1 68 ? -8.550 -4.575 0.706 1.00 97.06 68 LEU A C 1
ATOM 548 O O . LEU A 1 68 ? -9.499 -5.032 0.068 1.00 97.06 68 LEU A O 1
ATOM 552 N N . ILE A 1 69 ? -7.325 -4.452 0.182 1.00 96.00 69 ILE A N 1
ATOM 553 C CA . ILE A 1 69 ? -6.976 -4.858 -1.189 1.00 96.00 69 ILE A CA 1
ATOM 554 C C . ILE A 1 69 ? -7.109 -6.375 -1.355 1.00 96.00 69 ILE A C 1
ATOM 556 O O . ILE A 1 69 ? -7.666 -6.842 -2.348 1.00 96.00 69 ILE A O 1
ATOM 560 N N . GLU A 1 70 ? -6.650 -7.148 -0.374 1.00 94.31 70 GLU A N 1
ATOM 561 C CA . GLU A 1 70 ? -6.773 -8.604 -0.377 1.00 94.31 70 GLU A CA 1
ATOM 562 C C . GLU A 1 70 ? -8.235 -9.068 -0.312 1.00 94.31 70 GLU A C 1
ATOM 564 O O . GLU A 1 70 ? -8.665 -9.875 -1.135 1.00 94.31 70 GLU A O 1
ATOM 569 N N . ASN A 1 71 ? -9.035 -8.495 0.590 1.00 94.75 71 ASN A N 1
ATOM 570 C CA . ASN A 1 71 ? -10.446 -8.832 0.780 1.00 94.75 71 ASN A CA 1
ATOM 571 C C . ASN A 1 71 ? -11.358 -8.306 -0.344 1.00 94.75 71 ASN A C 1
ATOM 573 O O . ASN A 1 71 ? -12.500 -8.753 -0.514 1.00 94.75 71 ASN A O 1
ATOM 577 N N . TYR A 1 72 ? -10.881 -7.365 -1.162 1.00 94.81 72 TYR A N 1
ATOM 578 C CA . TYR A 1 72 ? -11.541 -7.072 -2.431 1.00 94.81 72 TYR A CA 1
ATOM 579 C C . TYR A 1 72 ? -11.504 -8.287 -3.375 1.00 94.81 72 TYR A C 1
ATOM 581 O O . TYR A 1 72 ? -12.434 -8.453 -4.158 1.00 94.81 72 TYR A O 1
ATOM 589 N N . LYS A 1 73 ? -10.501 -9.171 -3.232 1.00 90.25 73 LYS A N 1
ATOM 590 C CA . LYS A 1 73 ? -10.282 -10.375 -4.048 1.00 90.25 73 LYS A CA 1
ATOM 591 C C . LYS A 1 73 ? -10.125 -10.050 -5.534 1.00 90.25 73 LYS A C 1
ATOM 593 O O . LYS A 1 73 ? -10.773 -10.643 -6.393 1.00 90.25 73 LYS A O 1
ATOM 598 N N . PHE A 1 74 ? -9.240 -9.100 -5.849 1.00 87.44 74 PHE A N 1
ATOM 599 C CA . PHE A 1 74 ? -8.797 -8.911 -7.231 1.00 87.44 74 PHE A CA 1
ATOM 600 C C . PHE A 1 74 ? -8.259 -10.243 -7.772 1.00 87.44 74 PHE A C 1
ATOM 602 O O . PHE A 1 74 ? -7.383 -10.831 -7.143 1.00 87.44 74 PHE A O 1
ATOM 609 N N . LYS A 1 75 ? -8.772 -10.707 -8.920 1.00 77.44 75 LYS A N 1
ATOM 610 C CA . LYS A 1 75 ? -8.307 -11.941 -9.576 1.00 77.44 75 LYS A CA 1
ATOM 611 C C . LYS A 1 75 ? -6.854 -11.781 -10.061 1.00 77.44 75 LYS A C 1
ATOM 613 O O . LYS A 1 75 ? -5.902 -12.012 -9.322 1.00 77.44 75 LYS A O 1
ATOM 618 N N . HIS A 1 76 ? -6.682 -11.299 -11.289 1.00 78.25 76 HIS A N 1
ATOM 619 C CA . HIS A 1 76 ? -5.388 -10.999 -11.901 1.00 78.25 76 HIS A CA 1
ATOM 620 C C . HIS A 1 76 ? -5.355 -9.538 -12.335 1.00 78.25 76 HIS A C 1
ATOM 622 O O . HIS A 1 76 ? -5.452 -9.221 -13.515 1.00 78.25 76 HIS A O 1
ATOM 628 N N . LEU A 1 77 ? -5.270 -8.629 -11.361 1.00 87.94 77 LEU A N 1
ATOM 629 C CA . LEU A 1 77 ? -5.197 -7.208 -11.677 1.00 87.94 77 LEU A CA 1
ATOM 630 C C . LEU A 1 77 ? -3.769 -6.835 -12.103 1.00 87.94 77 LEU A C 1
ATOM 632 O O . LEU A 1 77 ? -2.862 -6.735 -11.273 1.00 87.94 77 LEU A O 1
ATOM 636 N N . GLN A 1 78 ? -3.605 -6.641 -13.408 1.00 94.69 78 GLN A N 1
ATOM 637 C CA . GLN A 1 78 ? -2.385 -6.211 -14.083 1.00 94.69 78 GLN A CA 1
ATOM 638 C C . GLN A 1 78 ? -2.768 -5.185 -15.158 1.00 94.69 78 GLN A C 1
ATOM 640 O O . GLN A 1 78 ? -3.831 -5.291 -15.767 1.00 94.69 78 GLN A O 1
ATOM 645 N N . ILE A 1 79 ? -1.922 -4.181 -15.367 1.00 97.62 79 ILE A N 1
ATOM 646 C CA . ILE A 1 79 ? -2.068 -3.171 -16.418 1.00 97.62 79 ILE A CA 1
ATOM 647 C C . ILE A 1 79 ? -0.714 -3.071 -17.112 1.00 97.62 79 ILE A C 1
ATOM 649 O O . ILE A 1 79 ? 0.230 -2.585 -16.498 1.00 97.62 79 ILE A O 1
ATOM 653 N N . GLY A 1 80 ? -0.606 -3.574 -18.344 1.00 97.50 80 GLY A N 1
ATOM 654 C CA . GLY A 1 80 ? 0.700 -3.739 -18.992 1.00 97.50 80 GLY A CA 1
ATOM 655 C C . GLY A 1 80 ? 1.647 -4.545 -18.106 1.00 97.50 80 GLY A C 1
ATOM 656 O O . GLY A 1 80 ? 1.278 -5.640 -17.681 1.00 97.50 80 GLY A O 1
ATOM 657 N N . ASP A 1 81 ? 2.806 -3.996 -17.749 1.00 97.88 81 ASP A N 1
ATOM 658 C CA . ASP A 1 81 ? 3.765 -4.664 -16.854 1.00 97.88 81 ASP A CA 1
ATOM 659 C C . ASP A 1 81 ? 3.596 -4.311 -15.361 1.00 97.88 81 ASP A C 1
ATOM 661 O O . ASP A 1 81 ? 4.285 -4.875 -14.501 1.00 97.88 81 ASP A O 1
ATOM 665 N N . ALA A 1 82 ? 2.658 -3.421 -15.019 1.00 98.31 82 ALA A N 1
ATOM 666 C CA . ALA A 1 82 ? 2.315 -3.081 -13.639 1.00 98.31 82 ALA A CA 1
ATOM 667 C C . ALA A 1 82 ? 1.379 -4.129 -13.021 1.00 98.31 82 ALA A C 1
ATOM 669 O O . ALA A 1 82 ? 0.311 -4.419 -13.564 1.00 98.31 82 ALA A O 1
ATOM 670 N N . ALA A 1 83 ? 1.708 -4.649 -11.837 1.00 97.25 83 ALA A N 1
ATOM 671 C CA . ALA A 1 83 ? 0.855 -5.605 -11.121 1.00 97.25 83 ALA A CA 1
ATOM 672 C C . ALA A 1 83 ? 0.868 -5.399 -9.597 1.00 97.25 83 ALA A C 1
ATOM 674 O O . ALA A 1 83 ? 1.717 -4.697 -9.051 1.00 97.25 83 ALA A O 1
ATOM 675 N N . ILE A 1 84 ? -0.067 -6.040 -8.889 1.00 95.75 84 ILE A N 1
ATOM 676 C CA . ILE A 1 84 ? -0.010 -6.169 -7.424 1.00 95.75 84 ILE A CA 1
ATOM 677 C C . ILE A 1 84 ? 0.911 -7.343 -7.058 1.00 95.75 84 ILE A C 1
ATOM 679 O O . ILE A 1 84 ? 0.771 -8.446 -7.594 1.00 95.75 84 ILE A O 1
ATOM 683 N N . HIS A 1 85 ? 1.819 -7.151 -6.100 1.00 94.81 85 HIS A N 1
ATOM 684 C CA . HIS A 1 85 ? 2.678 -8.228 -5.615 1.00 94.81 85 HIS A CA 1
ATOM 685 C C . HIS A 1 85 ? 1.859 -9.359 -4.967 1.00 94.81 85 HIS A C 1
ATOM 687 O O . HIS A 1 85 ? 1.003 -9.134 -4.108 1.00 94.81 85 HIS A O 1
ATOM 693 N N . LYS A 1 86 ? 2.150 -10.615 -5.341 1.00 89.81 86 LYS A N 1
ATOM 694 C CA . LYS A 1 86 ? 1.336 -11.780 -4.951 1.00 89.81 86 LYS A CA 1
ATOM 695 C C . LYS A 1 86 ? 1.231 -11.967 -3.437 1.00 89.81 86 LYS A C 1
ATOM 697 O O . LYS A 1 86 ? 0.130 -12.226 -2.960 1.00 89.81 86 LYS A O 1
ATOM 702 N N . LYS A 1 87 ? 2.342 -11.826 -2.707 1.00 88.88 87 LYS A N 1
ATOM 703 C CA . LYS A 1 87 ? 2.411 -12.086 -1.255 1.00 88.88 87 LYS A CA 1
ATOM 704 C C . LYS A 1 87 ? 2.121 -10.863 -0.390 1.00 88.88 87 LYS A C 1
ATOM 706 O O . LYS A 1 87 ? 1.847 -11.024 0.790 1.00 88.88 87 LYS A O 1
ATOM 711 N N . GLN A 1 88 ? 2.221 -9.657 -0.951 1.00 91.06 88 GLN A N 1
ATOM 712 C CA . GLN A 1 88 ? 2.004 -8.428 -0.195 1.00 91.06 88 GLN A CA 1
ATOM 713 C C . GLN A 1 88 ? 1.207 -7.428 -1.023 1.00 91.06 88 GLN A C 1
ATOM 715 O O . GLN A 1 88 ? 1.770 -6.678 -1.817 1.00 91.06 88 GLN A O 1
ATOM 720 N N . LYS A 1 89 ? -0.115 -7.425 -0.826 1.00 91.88 89 LYS A N 1
ATOM 721 C CA . LYS A 1 89 ? -1.078 -6.745 -1.709 1.00 91.88 89 LYS A CA 1
ATOM 722 C C . LYS A 1 89 ? -0.985 -5.218 -1.710 1.00 91.88 89 LYS A C 1
ATOM 724 O O . LYS A 1 89 ? -1.569 -4.571 -2.569 1.00 91.88 89 LYS A O 1
ATOM 729 N N . LEU A 1 90 ? -0.243 -4.648 -0.764 1.00 93.81 90 LEU A N 1
ATOM 730 C CA . LEU A 1 90 ? -0.001 -3.210 -0.685 1.00 93.81 90 LEU A CA 1
ATOM 731 C C . LEU A 1 90 ? 1.116 -2.729 -1.623 1.00 93.81 90 LEU A C 1
ATOM 733 O O . LEU A 1 90 ? 1.283 -1.526 -1.791 1.00 93.81 90 LEU A O 1
ATOM 737 N N . ILE A 1 91 ? 1.886 -3.647 -2.213 1.00 96.31 91 ILE A N 1
ATOM 738 C CA . ILE A 1 91 ? 3.042 -3.323 -3.050 1.00 96.31 91 ILE A CA 1
ATOM 739 C C . ILE A 1 91 ? 2.659 -3.478 -4.517 1.00 96.31 91 ILE A C 1
ATOM 741 O O . ILE A 1 91 ? 2.245 -4.560 -4.945 1.00 96.31 91 ILE A O 1
ATOM 745 N N . LEU A 1 92 ? 2.825 -2.399 -5.281 1.00 97.62 92 LEU A N 1
ATOM 746 C CA . LEU A 1 92 ? 2.771 -2.442 -6.739 1.00 97.62 92 LEU A CA 1
ATOM 747 C C . LEU A 1 92 ? 4.169 -2.730 -7.280 1.00 97.62 92 LEU A C 1
ATOM 749 O O . LEU A 1 92 ? 5.160 -2.214 -6.762 1.00 97.62 92 LEU A O 1
ATOM 753 N N . ILE A 1 93 ? 4.231 -3.578 -8.297 1.00 97.62 93 ILE A N 1
ATOM 754 C CA . ILE A 1 93 ? 5.469 -4.079 -8.885 1.00 97.62 93 ILE A CA 1
ATOM 755 C C . ILE A 1 93 ? 5.530 -3.736 -10.368 1.00 97.62 93 ILE A C 1
ATOM 757 O O . ILE A 1 93 ? 4.530 -3.843 -11.078 1.00 97.62 93 ILE A O 1
ATOM 761 N N . ASN A 1 94 ? 6.728 -3.385 -10.819 1.00 98.00 94 ASN A N 1
ATOM 762 C CA . ASN A 1 94 ? 7.122 -3.449 -12.212 1.00 98.00 94 ASN A CA 1
ATOM 763 C C . ASN A 1 94 ? 7.619 -4.874 -12.499 1.00 98.00 94 ASN A C 1
ATOM 765 O O . ASN A 1 94 ? 8.658 -5.280 -11.978 1.00 98.00 94 ASN A O 1
ATOM 769 N N . LYS A 1 95 ? 6.873 -5.641 -13.304 1.00 96.50 95 LYS A N 1
ATOM 770 C CA . LYS A 1 95 ? 7.267 -7.007 -13.682 1.00 96.50 95 LYS A CA 1
ATOM 771 C C . LYS A 1 95 ? 8.386 -7.044 -14.725 1.00 96.50 95 LYS A C 1
ATOM 773 O O . LYS A 1 95 ? 9.145 -8.009 -14.718 1.00 96.50 95 LYS A O 1
ATOM 778 N N . LYS A 1 96 ? 8.439 -6.054 -15.620 1.00 95.06 96 LYS A N 1
ATOM 779 C CA . LYS A 1 96 ? 9.426 -5.924 -16.701 1.00 95.06 96 LYS A CA 1
ATOM 780 C C . LYS A 1 96 ? 9.669 -4.439 -17.005 1.00 95.06 96 LYS A C 1
ATOM 782 O O . LYS A 1 96 ? 10.560 -3.847 -16.403 1.00 95.06 96 LYS A O 1
ATOM 787 N N . ASN A 1 97 ? 8.836 -3.826 -17.853 1.00 97.38 97 ASN A N 1
ATOM 788 C CA . ASN A 1 97 ? 9.014 -2.459 -18.353 1.00 97.38 97 ASN A CA 1
ATOM 789 C C . ASN A 1 97 ? 7.807 -1.560 -18.043 1.00 97.38 97 ASN A C 1
ATOM 791 O O . ASN A 1 97 ? 7.392 -0.749 -18.868 1.00 97.38 97 ASN A O 1
ATOM 795 N N . ALA A 1 98 ? 7.233 -1.709 -16.847 1.00 98.19 98 ALA A N 1
ATOM 796 C CA . ALA A 1 98 ? 6.028 -0.991 -16.456 1.00 98.19 98 ALA A CA 1
ATOM 797 C C . ALA A 1 98 ? 6.227 0.522 -16.521 1.00 98.19 98 ALA A C 1
ATOM 799 O O . ALA A 1 98 ? 7.115 1.074 -15.866 1.00 98.19 98 ALA A O 1
ATOM 800 N N . THR A 1 99 ? 5.352 1.199 -17.256 1.00 98.06 99 THR A N 1
ATOM 801 C CA . THR A 1 99 ? 5.392 2.661 -17.347 1.00 98.06 99 THR A CA 1
ATOM 802 C C . THR A 1 99 ? 4.769 3.306 -16.107 1.00 98.06 99 THR A C 1
ATOM 804 O O . THR A 1 99 ? 3.944 2.715 -15.398 1.00 98.06 99 THR A O 1
ATOM 807 N N . ALA A 1 100 ? 5.108 4.571 -15.848 1.00 96.12 100 ALA A N 1
ATOM 808 C CA . ALA A 1 100 ? 4.466 5.337 -14.781 1.00 96.12 100 ALA A CA 1
ATOM 809 C C . ALA A 1 100 ? 2.940 5.413 -14.981 1.00 96.12 100 ALA A C 1
ATOM 811 O O . ALA A 1 100 ? 2.176 5.309 -14.017 1.00 96.12 100 ALA A O 1
ATOM 812 N N . GLN A 1 101 ? 2.479 5.538 -16.230 1.00 96.25 101 GLN A N 1
ATOM 813 C CA . GLN A 1 101 ? 1.061 5.565 -16.583 1.00 96.25 101 GLN A CA 1
ATOM 814 C C . GLN A 1 101 ? 0.358 4.250 -16.224 1.00 96.25 101 GLN A C 1
ATOM 816 O O . GLN A 1 101 ? -0.755 4.285 -15.693 1.00 96.25 101 GLN A O 1
ATOM 821 N N . GLU A 1 102 ? 0.994 3.102 -16.459 1.00 98.12 102 GLU A N 1
ATOM 822 C CA . GLU A 1 102 ? 0.461 1.784 -16.098 1.00 98.12 102 GLU A CA 1
ATOM 823 C C . GLU A 1 102 ? 0.321 1.614 -14.584 1.00 98.12 102 GLU A C 1
ATOM 825 O O . GLU A 1 102 ? -0.749 1.230 -14.103 1.00 98.12 102 GLU A O 1
ATOM 830 N N . ILE A 1 103 ? 1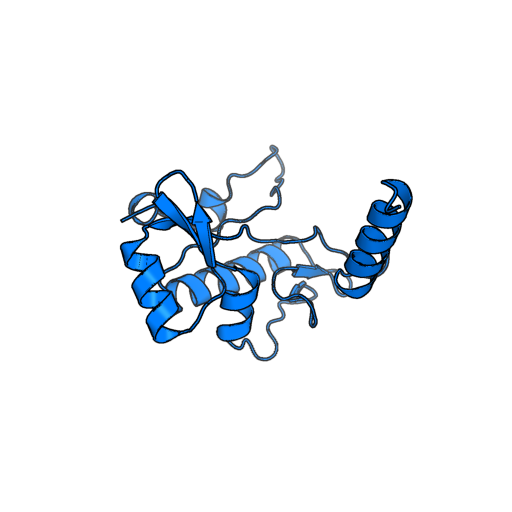.355 1.986 -13.820 1.00 97.75 103 ILE A N 1
ATOM 831 C CA . ILE A 1 103 ? 1.328 1.958 -12.349 1.00 97.75 103 ILE A CA 1
ATOM 832 C C . ILE A 1 103 ? 0.231 2.889 -11.815 1.00 97.75 103 ILE A C 1
ATOM 834 O O . ILE A 1 103 ? -0.560 2.495 -10.954 1.00 97.75 103 ILE A O 1
ATOM 838 N N . ILE A 1 104 ? 0.118 4.109 -12.353 1.00 96.12 104 ILE A N 1
ATOM 839 C CA . ILE A 1 104 ? -0.924 5.069 -11.963 1.00 96.12 104 ILE A CA 1
ATOM 840 C C . ILE A 1 104 ? -2.320 4.536 -12.311 1.00 96.12 104 ILE A C 1
ATOM 842 O O . ILE A 1 104 ? -3.243 4.660 -11.502 1.00 96.12 104 ILE A O 1
ATOM 846 N N . LYS A 1 105 ? -2.511 3.939 -13.492 1.00 96.69 105 LYS A N 1
ATOM 847 C CA . LYS A 1 105 ? -3.797 3.363 -13.913 1.00 96.69 105 LYS A CA 1
ATOM 848 C C . LYS A 1 105 ? -4.193 2.193 -13.015 1.00 96.69 105 LYS A C 1
ATOM 850 O O . LYS A 1 105 ? -5.332 2.159 -12.546 1.00 96.69 105 LYS A O 1
ATOM 855 N N . LEU A 1 106 ? -3.253 1.303 -12.698 1.00 97.25 106 LEU A N 1
ATOM 856 C CA . LEU A 1 106 ? -3.446 0.218 -11.737 1.00 97.25 106 LEU A CA 1
ATOM 857 C C . LEU A 1 106 ? -3.861 0.759 -10.361 1.00 97.25 106 LEU A C 1
ATOM 859 O O . LEU A 1 106 ? -4.883 0.346 -9.809 1.00 97.25 106 LEU A O 1
ATOM 863 N N . ALA A 1 107 ? -3.125 1.739 -9.838 1.00 96.56 107 ALA A N 1
ATOM 864 C CA . ALA A 1 107 ? -3.429 2.358 -8.556 1.00 96.56 107 ALA A CA 1
ATOM 865 C C . ALA A 1 107 ? -4.817 3.022 -8.546 1.00 96.56 107 ALA A C 1
ATOM 867 O O . ALA A 1 107 ? -5.557 2.891 -7.570 1.00 96.56 107 ALA A O 1
ATOM 868 N N . LYS A 1 108 ? -5.209 3.710 -9.628 1.00 95.69 108 LYS A N 1
ATOM 869 C CA . LYS A 1 108 ? -6.541 4.328 -9.766 1.00 95.69 108 LYS A CA 1
ATOM 870 C C . LYS A 1 108 ? -7.662 3.295 -9.714 1.00 95.69 108 LYS A C 1
ATOM 872 O O . LYS A 1 108 ? -8.692 3.563 -9.097 1.00 95.69 108 LYS A O 1
ATOM 877 N N . ILE A 1 109 ? -7.475 2.134 -10.344 1.00 96.00 109 ILE A N 1
ATOM 878 C CA . ILE A 1 109 ? -8.452 1.039 -10.295 1.00 96.00 109 ILE A CA 1
ATOM 879 C C . ILE A 1 109 ? -8.597 0.542 -8.856 1.00 96.00 109 ILE A C 1
ATOM 881 O O . ILE A 1 109 ? -9.711 0.514 -8.338 1.00 96.00 109 ILE A O 1
ATOM 885 N N . ILE A 1 110 ? -7.480 0.249 -8.181 1.00 96.25 110 ILE A N 1
ATOM 886 C CA . ILE A 1 110 ? -7.483 -0.200 -6.780 1.00 96.25 110 ILE A CA 1
ATOM 887 C C . ILE A 1 110 ? -8.200 0.821 -5.894 1.00 96.25 110 ILE A C 1
ATOM 889 O O . ILE A 1 110 ? -9.131 0.464 -5.175 1.00 96.25 110 ILE A O 1
ATOM 893 N N . HIS A 1 111 ? -7.825 2.097 -6.000 1.00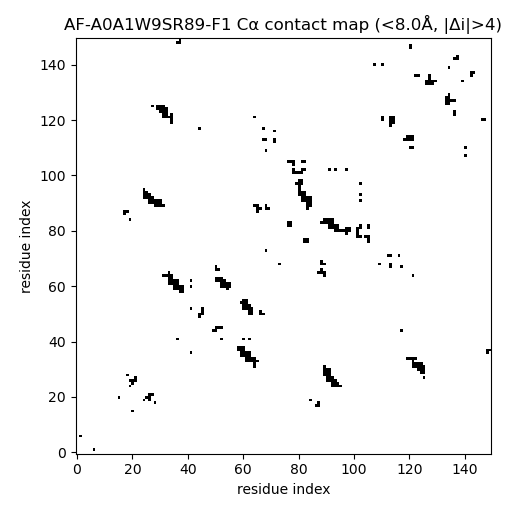 95.38 111 HIS A N 1
ATOM 894 C CA . HIS A 1 111 ? -8.444 3.185 -5.253 1.00 95.38 111 HIS A CA 1
ATOM 895 C C . HIS A 1 111 ? -9.970 3.202 -5.432 1.00 95.38 111 HIS A C 1
ATOM 897 O O . HIS A 1 111 ? -10.707 3.188 -4.447 1.00 95.38 111 HIS A O 1
ATOM 903 N N . LYS A 1 112 ? -10.457 3.202 -6.681 1.00 94.94 112 LYS A N 1
ATOM 904 C CA . LYS A 1 112 ? -11.897 3.257 -6.987 1.00 94.94 112 LYS A CA 1
ATOM 905 C C . LYS A 1 112 ? -12.646 2.039 -6.452 1.00 94.94 112 LYS A C 1
ATOM 907 O O . LYS A 1 112 ? -13.730 2.183 -5.896 1.00 94.94 112 LYS A O 1
ATOM 912 N N . CYS A 1 113 ? -12.072 0.851 -6.600 1.00 95.94 113 CYS A N 1
ATOM 913 C CA . CYS A 1 113 ? -12.656 -0.399 -6.126 1.00 95.94 113 CYS A CA 1
ATOM 914 C C . CYS A 1 113 ? -12.788 -0.434 -4.597 1.00 95.94 113 CYS A C 1
ATOM 916 O O . CYS A 1 113 ? -13.843 -0.808 -4.081 1.00 95.94 113 CYS A O 1
ATOM 918 N N . ILE A 1 114 ? -11.753 0.000 -3.871 1.00 96.25 114 ILE A N 1
ATOM 919 C CA . ILE A 1 114 ? -11.770 0.060 -2.403 1.00 96.25 114 ILE A CA 1
ATOM 920 C C . ILE A 1 114 ? -12.724 1.139 -1.898 1.00 96.25 114 ILE A C 1
ATOM 922 O O . ILE A 1 114 ? -13.502 0.872 -0.979 1.00 96.25 114 ILE A O 1
ATOM 926 N N . LEU A 1 115 ? -12.747 2.307 -2.546 1.00 94.94 115 LEU A N 1
ATOM 927 C CA . LEU A 1 115 ? -13.729 3.344 -2.247 1.00 94.94 115 LEU A CA 1
ATOM 928 C C . LEU A 1 115 ? -15.152 2.822 -2.453 1.00 94.94 115 LEU A C 1
ATOM 930 O O . LEU A 1 115 ? -15.971 2.936 -1.552 1.00 94.94 115 LEU A O 1
ATOM 934 N N . LYS A 1 116 ? -15.446 2.184 -3.589 1.00 95.25 116 LYS A N 1
ATOM 935 C CA . LYS A 1 116 ? -16.791 1.672 -3.882 1.00 95.25 116 LYS A CA 1
ATOM 936 C C . LYS A 1 116 ? -17.230 0.575 -2.905 1.00 95.25 116 LYS A C 1
ATOM 938 O O . LYS A 1 116 ? -18.369 0.595 -2.458 1.00 95.25 116 LYS A O 1
ATOM 943 N N . LYS A 1 117 ? -16.350 -0.378 -2.571 1.00 95.44 117 LYS A N 1
ATOM 944 C CA . LYS A 1 117 ? -16.708 -1.540 -1.732 1.00 95.44 117 LYS A CA 1
ATOM 945 C C . LYS A 1 117 ? -16.758 -1.217 -0.240 1.00 95.44 117 LYS A C 1
ATOM 947 O O . LYS A 1 117 ? -17.649 -1.683 0.458 1.00 95.44 117 LYS A O 1
ATOM 952 N N . PHE A 1 118 ? -15.785 -0.458 0.257 1.00 95.31 118 PHE A N 1
ATOM 953 C CA . PHE A 1 118 ? -15.608 -0.235 1.696 1.00 95.31 118 PHE A CA 1
ATOM 954 C C . PHE A 1 118 ? -15.937 1.194 2.125 1.00 95.31 118 PHE A C 1
ATOM 956 O O . PHE A 1 118 ? -15.901 1.499 3.317 1.00 95.31 118 PHE A O 1
ATOM 963 N N . ASN A 1 119 ? -16.236 2.081 1.171 1.00 94.44 119 ASN A N 1
ATOM 964 C CA . ASN A 1 119 ? -16.345 3.517 1.399 1.00 94.44 119 ASN A CA 1
ATOM 965 C C . ASN A 1 119 ? -15.070 4.090 2.048 1.00 94.44 119 ASN A C 1
ATOM 967 O O . ASN A 1 119 ? -15.141 4.944 2.925 1.00 94.44 119 ASN A O 1
ATOM 971 N N . ILE A 1 120 ? -13.885 3.592 1.681 1.00 94.75 120 ILE A N 1
ATOM 972 C CA . ILE A 1 120 ? -12.595 4.032 2.236 1.00 94.75 120 ILE A CA 1
ATOM 973 C C . ILE A 1 120 ? -11.718 4.579 1.115 1.00 94.75 120 ILE A C 1
ATOM 975 O O . ILE A 1 120 ? -11.483 3.906 0.115 1.00 94.75 120 ILE A O 1
ATOM 979 N N . LEU A 1 121 ? -11.196 5.789 1.311 1.00 92.94 121 LEU A N 1
ATOM 980 C CA . LEU A 1 121 ? -10.210 6.384 0.417 1.00 92.94 121 LEU A CA 1
ATOM 981 C C . LEU A 1 121 ? -8.814 5.867 0.763 1.00 92.94 121 LEU A C 1
ATOM 983 O O . LEU A 1 121 ? -8.364 6.003 1.900 1.00 92.94 121 LEU A O 1
ATOM 987 N N . LEU A 1 122 ? -8.119 5.314 -0.230 1.00 94.88 122 LEU A N 1
ATOM 988 C CA . LEU A 1 122 ? -6.695 5.003 -0.121 1.00 94.88 122 LEU A CA 1
ATOM 989 C C . LEU A 1 122 ? -5.865 6.167 -0.654 1.00 94.88 122 LEU A C 1
ATOM 991 O O . LEU A 1 122 ? -6.035 6.584 -1.802 1.00 94.88 122 LEU A O 1
ATOM 995 N N . GLU A 1 123 ? -4.947 6.662 0.167 1.00 94.25 123 GLU A N 1
ATOM 996 C CA . GLU A 1 123 ? -3.978 7.680 -0.230 1.00 94.25 123 GLU A CA 1
ATOM 997 C C . GLU A 1 123 ? -2.638 7.019 -0.580 1.00 94.25 123 GLU A C 1
ATOM 999 O O . GLU A 1 123 ? -2.189 6.148 0.172 1.00 94.25 123 GLU A O 1
ATOM 1004 N N . PRO A 1 124 ? -1.982 7.408 -1.687 1.00 94.81 124 PRO A N 1
ATOM 1005 C CA . PRO A 1 124 ? -0.619 6.976 -1.966 1.00 94.81 124 PRO A CA 1
ATOM 1006 C C . PRO A 1 124 ? 0.352 7.369 -0.844 1.00 94.81 124 PRO A C 1
ATOM 1008 O O . PRO A 1 124 ? 0.257 8.456 -0.268 1.00 94.81 124 PRO A O 1
ATOM 1011 N N . GLU A 1 125 ? 1.279 6.468 -0.537 1.00 95.25 125 GLU A N 1
ATOM 1012 C CA . GLU A 1 125 ? 2.440 6.712 0.324 1.00 95.25 125 GLU A CA 1
ATOM 1013 C C . GLU A 1 125 ? 3.651 7.164 -0.494 1.00 95.25 125 GLU A C 1
ATOM 1015 O O . GLU A 1 125 ? 4.428 7.989 -0.027 1.00 95.25 125 GLU A O 1
ATOM 1020 N N . VAL A 1 126 ? 3.764 6.667 -1.729 1.00 95.38 126 VAL A N 1
ATOM 1021 C CA . VAL A 1 126 ? 4.834 7.028 -2.659 1.00 95.38 126 VAL A CA 1
ATOM 1022 C C . VAL A 1 126 ? 4.664 8.446 -3.197 1.00 95.38 126 VAL A C 1
ATOM 1024 O O . VAL A 1 126 ? 3.547 8.917 -3.442 1.00 95.38 126 VAL A O 1
ATOM 1027 N N . ASP A 1 127 ? 5.793 9.094 -3.455 1.00 95.06 127 ASP A N 1
ATOM 1028 C CA . ASP A 1 127 ? 5.820 10.382 -4.127 1.00 95.06 127 ASP A CA 1
ATOM 1029 C C . ASP A 1 127 ? 5.679 10.207 -5.639 1.00 95.06 127 ASP A C 1
ATOM 1031 O O . ASP A 1 127 ? 6.353 9.391 -6.265 1.00 95.06 127 ASP A O 1
ATOM 1035 N N . LEU A 1 128 ? 4.775 10.987 -6.231 1.00 94.12 128 LEU A N 1
ATOM 1036 C CA . LEU A 1 128 ? 4.580 11.043 -7.675 1.00 94.12 128 LEU A CA 1
ATOM 1037 C C . LEU A 1 128 ? 5.326 12.263 -8.204 1.00 94.12 128 LEU A C 1
ATOM 1039 O O . LEU A 1 128 ? 5.009 13.383 -7.809 1.00 94.12 128 LEU A O 1
ATOM 1043 N N . ILE A 1 129 ? 6.298 12.052 -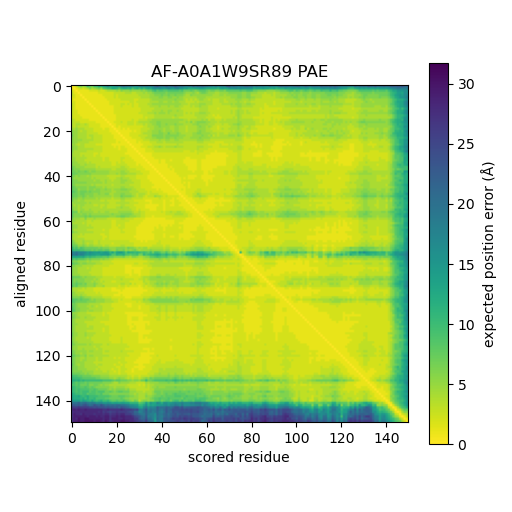9.086 1.00 95.44 129 ILE A N 1
ATOM 1044 C CA . ILE A 1 129 ? 7.126 13.116 -9.663 1.00 95.44 129 ILE A CA 1
ATOM 1045 C C . ILE A 1 129 ? 6.756 13.278 -11.140 1.00 95.44 129 ILE A C 1
ATOM 1047 O O . ILE A 1 129 ? 6.709 12.296 -11.877 1.00 95.44 129 ILE A O 1
ATOM 1051 N N . GLY A 1 130 ? 6.437 14.504 -11.552 1.00 93.56 130 GLY A N 1
ATOM 1052 C CA . GLY A 1 130 ? 6.229 14.883 -12.950 1.00 93.56 130 GLY A CA 1
ATOM 1053 C C . GLY A 1 130 ? 7.314 15.832 -13.448 1.00 93.56 130 GLY A C 1
ATOM 1054 O O . GLY A 1 130 ? 8.259 16.132 -12.723 1.00 93.56 130 GLY A O 1
ATOM 1055 N N . ALA A 1 131 ? 7.137 16.352 -14.665 1.00 94.00 131 ALA A N 1
ATOM 1056 C CA . ALA A 1 131 ? 8.119 17.216 -15.329 1.00 94.00 131 ALA A CA 1
ATOM 1057 C C . ALA A 1 131 ? 8.522 18.453 -14.503 1.00 94.00 131 ALA A C 1
ATOM 1059 O O . ALA A 1 131 ? 9.680 18.846 -14.512 1.00 94.00 131 ALA A O 1
ATOM 1060 N N . SER A 1 132 ? 7.584 19.034 -13.748 1.00 94.19 132 SER A N 1
ATOM 1061 C CA . SER A 1 132 ? 7.817 20.222 -12.908 1.00 94.19 132 SER A CA 1
ATOM 1062 C C . SER A 1 132 ? 7.924 19.894 -11.410 1.00 94.19 132 SER A C 1
ATOM 1064 O O . SER A 1 132 ? 7.672 20.751 -10.567 1.00 94.19 132 SER A O 1
ATOM 1066 N N . GLY A 1 133 ? 8.233 18.641 -11.057 1.00 95.25 133 GLY A N 1
ATOM 1067 C CA . GLY A 1 133 ? 8.412 18.198 -9.673 1.00 95.25 133 GLY A CA 1
ATOM 1068 C C . GLY A 1 133 ? 7.230 17.416 -9.092 1.00 95.25 133 GLY A C 1
ATOM 1069 O O . GLY A 1 133 ? 6.471 16.750 -9.801 1.00 95.25 133 GLY A O 1
ATOM 1070 N N . LYS A 1 134 ? 7.102 17.434 -7.760 1.00 94.94 134 LYS A N 1
ATOM 1071 C CA . LYS A 1 134 ? 6.165 16.574 -7.022 1.00 94.94 134 LYS A CA 1
ATOM 1072 C C . LYS A 1 134 ? 4.701 16.923 -7.307 1.00 94.94 134 LYS A C 1
ATOM 1074 O O . LYS A 1 134 ? 4.235 18.037 -7.071 1.00 94.94 134 LYS A O 1
ATOM 1079 N N . ILE A 1 135 ? 3.933 15.926 -7.732 1.00 93.38 135 ILE A N 1
ATOM 1080 C CA . ILE A 1 135 ? 2.501 16.024 -8.003 1.00 93.38 135 ILE A CA 1
ATOM 1081 C C . ILE A 1 135 ? 1.714 15.589 -6.765 1.00 93.38 135 ILE A C 1
ATOM 1083 O O . ILE A 1 135 ? 1.888 14.495 -6.227 1.00 93.38 135 ILE A O 1
ATOM 1087 N N . LYS A 1 136 ? 0.761 16.423 -6.337 1.00 90.00 136 LYS A N 1
ATOM 1088 C CA . LYS A 1 136 ? -0.187 16.055 -5.277 1.00 90.00 136 LYS A CA 1
ATOM 1089 C C . LYS A 1 136 ? -1.060 14.883 -5.732 1.00 90.00 136 LYS A C 1
ATOM 1091 O O . LYS A 1 136 ? -1.756 14.984 -6.743 1.00 90.00 136 LYS A O 1
ATOM 1096 N N . ALA A 1 137 ? -1.121 13.820 -4.929 1.00 86.50 137 ALA A N 1
ATOM 1097 C CA . ALA A 1 137 ? -1.957 12.650 -5.208 1.00 86.50 137 ALA A CA 1
ATOM 1098 C C . ALA A 1 137 ? -3.435 13.005 -5.469 1.00 86.50 137 ALA A C 1
ATOM 1100 O O . ALA A 1 137 ? -4.082 12.370 -6.299 1.00 86.50 137 ALA A O 1
ATOM 1101 N N . SER A 1 138 ? -3.966 14.058 -4.838 1.00 84.06 138 SER A N 1
ATOM 1102 C CA . SER A 1 138 ? -5.337 14.529 -5.081 1.00 84.06 138 SER A CA 1
ATOM 1103 C C . SER A 1 138 ? -5.610 14.895 -6.541 1.00 84.06 138 SER A C 1
ATOM 1105 O O . SER A 1 138 ? -6.697 14.590 -7.029 1.00 84.06 138 SER A O 1
ATOM 1107 N N . LYS A 1 139 ? -4.624 15.458 -7.255 1.00 85.44 139 LYS A N 1
ATOM 1108 C CA . LYS A 1 139 ? -4.734 15.776 -8.688 1.00 85.44 139 LYS A CA 1
ATOM 1109 C C . LYS A 1 139 ? -4.843 14.509 -9.539 1.00 85.44 139 LYS A C 1
ATOM 1111 O O . LYS A 1 139 ? -5.597 14.470 -10.504 1.00 85.44 139 LYS A O 1
ATOM 1116 N N . ILE A 1 140 ? -4.126 13.452 -9.160 1.00 84.25 140 ILE A N 1
ATOM 1117 C CA . ILE A 1 140 ? -4.094 12.193 -9.911 1.00 84.25 140 ILE A CA 1
ATOM 1118 C C . ILE A 1 140 ? -5.346 11.359 -9.642 1.00 84.25 140 ILE A C 1
ATOM 1120 O O . ILE A 1 140 ? -5.979 10.881 -10.582 1.00 84.25 140 ILE A O 1
ATOM 1124 N N . PHE A 1 141 ? -5.722 11.192 -8.377 1.00 82.12 141 PHE A N 1
ATOM 1125 C CA . PHE A 1 141 ? -6.794 10.284 -7.962 1.00 82.12 141 PHE A CA 1
ATOM 1126 C C . PHE A 1 141 ? -8.181 10.943 -7.909 1.00 82.12 141 PHE A C 1
ATOM 1128 O O . PHE A 1 141 ? -9.144 10.260 -7.576 1.00 82.12 141 PHE A O 1
ATOM 1135 N N . LYS A 1 142 ? -8.301 12.235 -8.262 1.00 73.31 142 LYS A N 1
ATOM 1136 C CA . LYS A 1 142 ? -9.531 13.038 -8.106 1.00 73.31 142 LYS A CA 1
ATOM 1137 C C . LYS A 1 142 ? -10.119 12.887 -6.695 1.00 73.31 142 LYS A C 1
ATOM 1139 O O . LYS A 1 142 ? -11.308 12.636 -6.519 1.00 73.31 142 LYS A O 1
ATOM 1144 N N . LEU A 1 143 ? -9.255 12.984 -5.681 1.00 63.12 143 LEU A N 1
ATOM 1145 C CA . LEU A 1 143 ? -9.673 12.933 -4.280 1.00 63.12 143 LEU A CA 1
ATOM 1146 C C . LEU A 1 143 ? -10.478 14.205 -3.983 1.00 63.12 143 LEU A C 1
ATOM 1148 O O . LEU A 1 143 ? -9.888 15.237 -3.665 1.00 63.12 143 LEU A O 1
ATOM 1152 N N . ASN A 1 144 ? -11.805 14.157 -4.122 1.00 52.50 144 ASN A N 1
ATOM 1153 C CA . ASN A 1 144 ? -12.656 15.284 -3.755 1.00 52.50 144 ASN A CA 1
ATOM 1154 C C . ASN A 1 144 ? -12.513 15.558 -2.253 1.00 52.50 144 ASN A C 1
ATOM 1156 O O . ASN A 1 144 ? -12.682 14.661 -1.422 1.00 52.50 144 ASN A O 1
ATOM 1160 N N . SER A 1 145 ? -12.232 16.814 -1.907 1.00 46.38 145 SER A N 1
ATOM 1161 C CA . SER A 1 145 ? -12.065 17.291 -0.528 1.00 46.38 145 SER A CA 1
ATOM 1162 C C . SER A 1 145 ? -13.276 17.001 0.365 1.00 46.38 145 SER A C 1
ATOM 1164 O O . SER A 1 145 ? -13.098 16.813 1.561 1.00 46.38 145 SER A O 1
ATOM 1166 N N . LYS A 1 146 ? -14.480 16.857 -0.207 1.00 43.94 146 LYS A N 1
ATOM 1167 C CA . LYS A 1 146 ? -15.718 16.516 0.521 1.00 43.94 146 LYS A CA 1
ATOM 1168 C C . LYS A 1 146 ? -15.796 15.067 1.034 1.00 43.94 146 LYS A C 1
ATOM 1170 O O . LYS A 1 146 ? -16.654 14.771 1.854 1.00 43.94 146 LYS A O 1
ATOM 1175 N N . LEU A 1 147 ? -14.925 14.160 0.576 1.00 45.00 147 LEU A N 1
ATOM 1176 C CA . LEU A 1 147 ? -14.873 12.765 1.056 1.00 45.00 147 LEU A CA 1
ATOM 1177 C C . LEU A 1 147 ? -13.732 12.516 2.053 1.00 45.00 147 LEU A C 1
ATOM 1179 O O . LEU A 1 147 ? -13.643 11.432 2.638 1.00 45.00 147 LEU A O 1
ATOM 1183 N N . LYS A 1 148 ? -12.868 13.515 2.283 1.00 41.16 148 LYS A N 1
ATOM 1184 C CA . LYS A 1 148 ? -11.947 13.505 3.415 1.00 41.16 148 LYS A CA 1
ATOM 1185 C C . LYS A 1 148 ? -12.768 13.759 4.675 1.00 41.16 148 LYS A C 1
ATOM 1187 O O . LYS A 1 148 ? -12.981 14.896 5.056 1.00 41.16 148 LYS A O 1
ATOM 1192 N N . VAL A 1 149 ? -13.174 12.674 5.329 1.00 35.34 149 VAL A N 1
ATOM 1193 C CA . VAL A 1 149 ? -13.679 12.676 6.710 1.00 35.34 149 VAL A CA 1
ATOM 1194 C C . VAL A 1 149 ? -15.119 13.206 6.860 1.00 35.34 149 VAL A C 1
ATOM 1196 O O . VAL A 1 149 ? -15.346 14.360 7.200 1.00 35.34 149 VAL A O 1
ATOM 1199 N N . ILE A 1 150 ? -16.091 12.291 6.751 1.00 40.66 150 ILE A N 1
ATOM 1200 C CA . ILE A 1 150 ? -17.317 12.315 7.573 1.00 40.66 150 ILE A CA 1
ATOM 1201 C C . ILE A 1 150 ? -17.293 11.096 8.488 1.00 40.66 150 ILE A C 1
ATOM 1203 O O . ILE A 1 150 ? -16.855 10.008 8.039 1.00 40.66 150 ILE A O 1
#

Secondary structure (DSSP, 8-state):
---HHHHHHHHHHHHHHHSPPTTTSEEEEESBPPPEEEHHHHHHHHHHH---EEE-TTSEEEE-HHHHHHHHT-SS-EETTEEE-SS-TTEEEESSS--HHHHHHHHHHHHHHHHHHHS-PPPB-SPEEETTEEEPHHHHHT--GGGS--

Nearest PDB structures (foldseek):
  2q85-assembly1_A  TM=9.668E-01  e=9.679E-16  Escherichia coli
  1uxy-assembly1_A  TM=9.572E-01  e=1.027E-15  Escherichia coli
  4jay-assembly1_A  TM=9.506E-01  e=1.136E-11  Pseudomonas aeruginosa PAO1
  3i99-assembly1_A  TM=9.439E-01  e=1.206E-11  Vibrio cholerae O1 biovar El Tor str. N16961
  5jzx-assembly3_E  TM=7.762E-01  e=1.579E-05  Mycobacterium tuberculosis H37Rv

Mean predicted aligned error: 4.67 Å

pLDDT: mean 92.13, std 11.82, range [35.34, 98.31]

Radius of gyration: 16.9 Å; Cα contacts (8 Å, |Δi|>4): 205; chains: 1; bounding box: 41×33×46 Å